Protein AF-A0A7Y7BFH4-F1 (afdb_monomer_lite)

Radius of gyration: 22.99 Å; chains: 1; bounding box: 50×20×78 Å

Secondary structure (DSSP, 8-state):
--SHHHHHHHHHHHHHHHHHHHHHHHHHHHHHHHHHHHHHHHHHHHHHHHHHHHHH-TT-T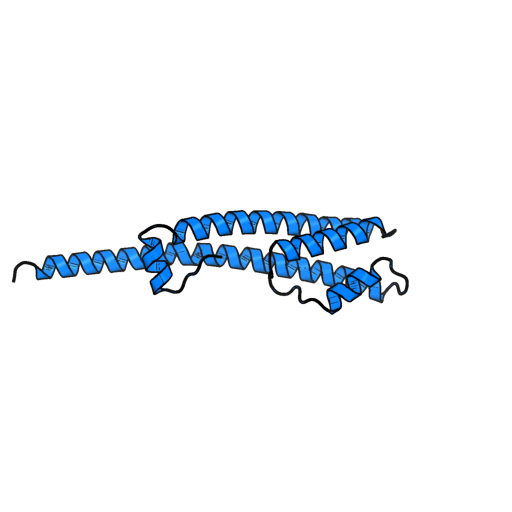THHHHHHHHHS--SS---HHHHHHHHHHHHHHHHH---HHHHHHHHHHHHHHHHHHHHHHHHHHHHHHHHHSTTHHHHHHHTT----

pLDDT: mean 92.44, std 5.06, range [60.22, 97.81]

Structure (mmCIF, N/CA/C/O backbone):
data_AF-A0A7Y7BFH4-F1
#
_entry.id   AF-A0A7Y7BFH4-F1
#
loop_
_atom_site.group_PDB
_atom_site.id
_atom_site.type_symbol
_atom_site.label_atom_id
_atom_site.label_alt_id
_atom_site.label_comp_id
_atom_site.label_asym_id
_atom_site.label_entity_id
_atom_site.label_seq_id
_atom_site.pdbx_PDB_ins_code
_atom_site.Cartn_x
_atom_site.Cartn_y
_atom_site.Cartn_z
_atom_site.occupancy
_atom_site.B_iso_or_equiv
_atom_site.auth_seq_id
_atom_site.auth_comp_id
_atom_site.auth_asym_id
_atom_site.auth_atom_id
_atom_site.pdbx_PDB_model_num
ATOM 1 N N . MET A 1 1 ? 23.574 4.325 -52.075 1.00 60.22 1 MET A N 1
ATOM 2 C CA . MET A 1 1 ? 23.129 3.059 -51.442 1.00 60.22 1 MET A CA 1
ATOM 3 C C . MET A 1 1 ? 23.935 2.665 -50.182 1.00 60.22 1 MET A C 1
ATOM 5 O O . MET A 1 1 ? 23.797 1.538 -49.736 1.00 60.22 1 MET A O 1
ATOM 9 N N . GLY A 1 2 ? 24.737 3.547 -49.554 1.00 75.94 2 GLY A N 1
ATOM 10 C CA . GLY A 1 2 ? 25.646 3.153 -48.453 1.00 75.94 2 GLY A CA 1
ATOM 11 C C . GLY A 1 2 ? 25.102 3.236 -47.015 1.00 75.94 2 GLY A C 1
ATOM 12 O O . GLY A 1 2 ? 25.696 2.658 -46.115 1.00 75.94 2 GLY A O 1
ATOM 13 N N . TYR A 1 3 ? 23.983 3.927 -46.775 1.00 83.19 3 TYR A N 1
ATOM 14 C CA . TYR A 1 3 ? 23.496 4.190 -45.407 1.00 83.19 3 TYR A CA 1
ATOM 15 C C . TYR A 1 3 ? 22.379 3.246 -44.939 1.00 83.19 3 TYR A C 1
ATOM 17 O O . TYR A 1 3 ? 22.116 3.154 -43.743 1.00 83.19 3 TYR A O 1
ATOM 25 N N . LEU A 1 4 ? 21.731 2.522 -45.859 1.00 87.19 4 LEU A N 1
ATOM 26 C CA . LEU A 1 4 ? 20.598 1.641 -45.550 1.00 87.19 4 LEU A CA 1
ATOM 27 C C . LEU A 1 4 ? 20.934 0.580 -44.477 1.00 87.19 4 LEU A C 1
ATOM 29 O O . LEU A 1 4 ? 20.154 0.451 -43.534 1.00 87.19 4 LEU A O 1
ATOM 33 N N . PRO A 1 5 ? 22.090 -0.119 -44.524 1.00 90.56 5 PRO A N 1
ATOM 34 C CA . PRO A 1 5 ? 22.434 -1.106 -43.496 1.00 90.56 5 PRO A CA 1
ATOM 35 C C . PRO A 1 5 ? 22.615 -0.484 -42.105 1.00 90.56 5 PRO A C 1
ATOM 37 O O . PRO A 1 5 ? 22.251 -1.092 -41.101 1.00 90.56 5 PRO A O 1
ATOM 4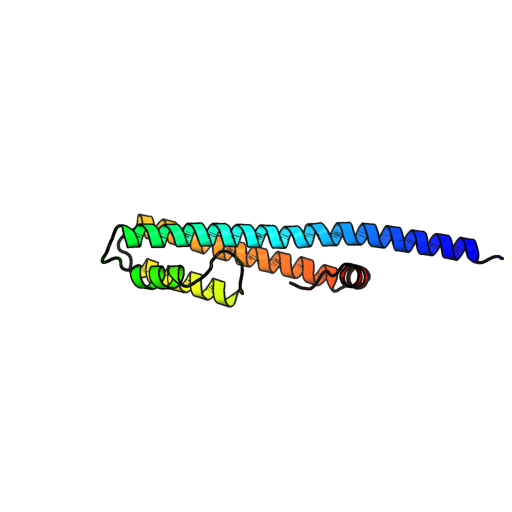0 N N . ILE A 1 6 ? 23.125 0.752 -42.045 1.00 90.25 6 ILE A N 1
ATOM 41 C CA . ILE A 1 6 ? 23.331 1.493 -40.794 1.00 90.25 6 ILE A CA 1
ATOM 42 C C . ILE A 1 6 ? 21.978 1.847 -40.169 1.00 90.25 6 ILE A C 1
ATOM 44 O O . ILE A 1 6 ? 21.775 1.622 -38.977 1.00 90.25 6 ILE A O 1
ATOM 48 N N . PHE A 1 7 ? 21.024 2.337 -40.968 1.00 91.44 7 PHE A N 1
ATOM 49 C CA . PHE A 1 7 ? 19.672 2.628 -40.482 1.00 91.44 7 PHE A CA 1
ATOM 50 C C . PHE A 1 7 ? 18.968 1.378 -39.947 1.00 91.44 7 PHE A C 1
ATOM 52 O O . PHE A 1 7 ? 18.378 1.427 -38.870 1.00 91.44 7 PHE A O 1
ATOM 59 N N . VAL A 1 8 ? 19.066 0.251 -40.658 1.00 92.19 8 VAL A N 1
ATOM 60 C CA . VAL A 1 8 ? 18.467 -1.019 -40.218 1.00 92.19 8 VAL A CA 1
ATOM 61 C C . VAL A 1 8 ? 19.081 -1.488 -38.895 1.00 92.19 8 VAL A C 1
ATOM 63 O O . VAL A 1 8 ? 18.345 -1.861 -37.981 1.00 92.19 8 VAL A O 1
ATOM 66 N N . ALA A 1 9 ? 20.406 -1.410 -38.747 1.00 93.62 9 ALA A N 1
ATOM 67 C CA . ALA A 1 9 ? 21.086 -1.775 -37.505 1.00 93.62 9 ALA A CA 1
ATOM 68 C C . ALA A 1 9 ? 20.668 -0.883 -36.320 1.00 93.62 9 ALA A C 1
ATOM 70 O O . ALA A 1 9 ? 20.393 -1.389 -35.231 1.00 93.62 9 ALA A O 1
ATOM 71 N N . LEU A 1 10 ? 20.559 0.433 -36.534 1.00 93.62 10 LEU A N 1
ATOM 72 C CA . LEU A 1 10 ? 20.108 1.376 -35.506 1.00 93.62 10 LEU A CA 1
ATOM 73 C C . LEU A 1 10 ? 18.657 1.119 -35.085 1.00 93.62 10 LEU A C 1
ATOM 75 O O . LEU A 1 10 ? 18.362 1.118 -33.891 1.00 93.62 10 LEU A O 1
ATOM 79 N N . LEU A 1 11 ? 17.758 0.852 -36.036 1.00 93.19 11 LEU A N 1
ATOM 80 C CA . LEU A 1 11 ? 16.371 0.494 -35.731 1.00 93.19 11 LEU A CA 1
ATOM 81 C C . LEU A 1 11 ? 16.286 -0.812 -34.933 1.00 93.19 11 LEU A C 1
ATOM 83 O O . LEU A 1 11 ? 15.542 -0.880 -33.955 1.00 93.19 11 LEU A O 1
ATOM 87 N N . GLY A 1 12 ? 17.085 -1.818 -35.300 1.00 94.44 12 GLY A N 1
ATOM 88 C CA . GLY A 1 12 ? 17.193 -3.066 -34.545 1.00 94.44 12 GLY A CA 1
ATOM 89 C C . GLY A 1 12 ? 17.642 -2.831 -33.100 1.00 94.44 12 GLY A C 1
ATOM 90 O O . GLY A 1 12 ? 17.025 -3.346 -32.168 1.00 94.44 12 GLY A O 1
ATOM 91 N N . LEU A 1 13 ? 18.659 -1.988 -32.897 1.00 93.50 13 LEU A N 1
ATOM 92 C CA . LEU A 1 13 ? 19.135 -1.622 -31.562 1.00 93.50 13 LEU A CA 1
ATOM 93 C C . LEU A 1 13 ? 18.056 -0.898 -30.742 1.00 93.50 13 LEU A C 1
ATOM 95 O O . LEU A 1 13 ? 17.841 -1.241 -29.579 1.00 93.50 13 LEU A O 1
ATOM 99 N N . ILE A 1 14 ? 17.350 0.068 -31.341 1.00 92.81 14 ILE A N 1
ATOM 100 C CA . ILE A 1 14 ? 16.253 0.798 -30.684 1.00 92.81 14 ILE A CA 1
ATOM 101 C C . ILE A 1 14 ? 15.142 -0.168 -30.262 1.00 92.81 14 ILE A C 1
ATOM 103 O O . ILE A 1 14 ? 14.635 -0.074 -29.141 1.00 92.81 14 ILE A O 1
ATOM 107 N N . LEU A 1 15 ? 14.776 -1.114 -31.130 1.00 93.56 15 LEU A N 1
ATOM 108 C CA . LEU A 1 15 ? 13.741 -2.104 -30.846 1.00 93.56 15 LEU A CA 1
ATOM 109 C C . LEU A 1 15 ? 14.139 -3.018 -29.680 1.00 93.56 15 LEU A C 1
ATOM 111 O O . LEU A 1 15 ? 13.369 -3.170 -28.729 1.00 93.56 15 LEU A O 1
ATOM 115 N N . LEU A 1 16 ? 15.359 -3.561 -29.698 1.00 94.56 16 LEU A N 1
ATOM 116 C CA . LEU A 1 16 ? 15.876 -4.393 -28.608 1.00 94.56 16 LEU A CA 1
ATOM 117 C C . LEU A 1 16 ? 15.922 -3.628 -27.282 1.00 94.56 16 LEU A C 1
ATOM 119 O O . LEU A 1 16 ? 15.476 -4.137 -26.253 1.00 94.56 16 LEU A O 1
ATOM 123 N N . TYR A 1 17 ? 16.397 -2.381 -27.309 1.00 92.62 17 TYR A N 1
ATOM 124 C CA . TYR A 1 17 ? 16.469 -1.542 -26.117 1.00 92.62 17 TYR A CA 1
ATOM 125 C C . TYR A 1 17 ? 15.075 -1.217 -25.559 1.00 92.62 17 TYR A C 1
ATOM 127 O O . TYR A 1 17 ? 14.861 -1.206 -24.343 1.00 92.62 17 TYR A O 1
ATOM 135 N N . THR A 1 18 ? 14.103 -0.995 -26.444 1.00 93.88 18 THR A N 1
ATOM 136 C CA . THR A 1 18 ? 12.703 -0.760 -26.076 1.00 93.88 18 THR A CA 1
ATOM 137 C C . THR A 1 18 ? 12.107 -1.979 -25.373 1.00 93.88 18 THR A C 1
ATOM 139 O O . THR A 1 18 ? 11.528 -1.829 -24.297 1.00 93.88 18 THR A O 1
ATOM 142 N N . ILE A 1 19 ? 12.306 -3.186 -25.916 1.00 94.50 19 ILE A N 1
ATOM 143 C CA . ILE A 1 19 ? 11.839 -4.445 -25.307 1.00 94.50 19 ILE A CA 1
ATOM 144 C C . ILE A 1 19 ? 12.502 -4.665 -23.944 1.00 94.50 19 ILE A C 1
ATOM 146 O O . ILE A 1 19 ? 11.822 -4.956 -22.959 1.00 94.50 19 ILE A O 1
ATOM 150 N N . TYR A 1 20 ? 13.821 -4.476 -23.868 1.00 95.38 20 TYR A N 1
ATOM 151 C CA . TYR A 1 20 ? 14.569 -4.580 -22.618 1.00 95.38 20 TYR A CA 1
ATOM 152 C C . TYR A 1 20 ? 14.002 -3.638 -21.549 1.00 95.38 20 TYR A C 1
ATOM 154 O O . TYR A 1 20 ? 13.683 -4.053 -20.436 1.00 95.38 20 TYR A O 1
ATOM 162 N N . THR A 1 21 ? 13.795 -2.374 -21.911 1.00 94.25 21 THR A N 1
ATOM 163 C CA . THR A 1 21 ? 13.278 -1.352 -20.999 1.00 94.25 21 THR A CA 1
ATOM 164 C C . THR A 1 21 ? 11.842 -1.639 -20.575 1.00 94.25 21 THR A C 1
ATOM 166 O O . THR A 1 21 ? 11.522 -1.530 -19.394 1.00 94.25 21 THR A O 1
ATOM 169 N N . TYR A 1 22 ? 10.979 -2.071 -21.496 1.00 95.00 22 TYR A N 1
ATOM 170 C CA . TYR A 1 22 ? 9.616 -2.499 -21.180 1.00 95.00 22 TYR A CA 1
ATOM 171 C C . TYR A 1 22 ? 9.609 -3.625 -20.131 1.00 95.00 22 TYR A C 1
ATOM 173 O O . TYR A 1 22 ? 8.886 -3.542 -19.132 1.00 95.00 22 TYR A O 1
ATOM 181 N N . ASN A 1 23 ? 10.483 -4.623 -20.299 1.00 95.38 23 ASN A N 1
ATOM 182 C CA . ASN A 1 23 ? 10.646 -5.739 -19.363 1.00 95.38 23 ASN A CA 1
ATOM 183 C C . ASN A 1 23 ? 11.204 -5.318 -17.995 1.00 95.38 23 ASN A C 1
ATOM 185 O O . ASN A 1 23 ? 11.078 -6.070 -17.033 1.00 95.38 23 ASN A O 1
ATOM 189 N N . LEU A 1 24 ? 11.755 -4.108 -17.873 1.00 95.12 24 LEU A N 1
ATOM 190 C CA . LEU A 1 24 ? 12.138 -3.505 -16.597 1.00 95.12 24 LEU A CA 1
ATOM 191 C C . LEU A 1 24 ? 11.016 -2.664 -15.965 1.00 95.12 24 LEU A C 1
ATOM 193 O O . LEU A 1 24 ? 10.903 -2.638 -14.736 1.00 95.12 24 LEU A O 1
ATOM 197 N N . ILE A 1 25 ? 10.186 -1.980 -16.761 1.00 94.81 25 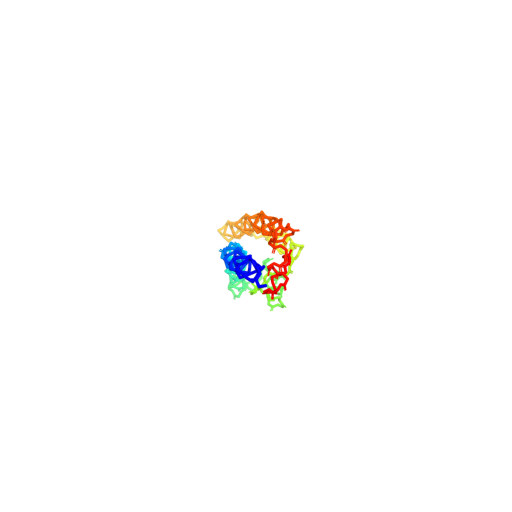ILE A N 1
ATOM 198 C CA . ILE A 1 25 ? 9.065 -1.171 -16.247 1.00 94.81 25 ILE A CA 1
ATOM 199 C C . ILE A 1 25 ? 7.957 -2.077 -15.699 1.00 94.81 25 ILE A C 1
ATOM 201 O O . ILE A 1 25 ? 7.479 -1.872 -14.580 1.00 94.81 25 ILE A O 1
ATOM 205 N N . LYS A 1 26 ? 7.564 -3.099 -16.471 1.00 95.06 26 LYS A N 1
ATOM 206 C CA . LYS A 1 26 ? 6.448 -3.999 -16.150 1.00 95.06 26 LYS A CA 1
ATOM 207 C C . LYS A 1 26 ? 6.533 -4.622 -14.742 1.00 95.06 26 LYS A C 1
ATOM 209 O O . LYS A 1 26 ? 5.569 -4.460 -13.992 1.00 95.06 26 LYS A O 1
ATOM 214 N N . PRO A 1 27 ? 7.639 -5.273 -14.323 1.00 95.69 27 PRO A N 1
ATOM 215 C CA . PRO A 1 27 ? 7.729 -5.860 -12.983 1.00 95.69 27 PRO A CA 1
ATOM 216 C C . PRO A 1 27 ? 7.704 -4.805 -11.870 1.00 95.69 27 PRO A C 1
ATOM 218 O O . PRO A 1 27 ? 7.114 -5.040 -10.820 1.00 95.69 27 PRO A O 1
ATOM 221 N N . ARG A 1 28 ? 8.266 -3.609 -12.092 1.00 95.94 2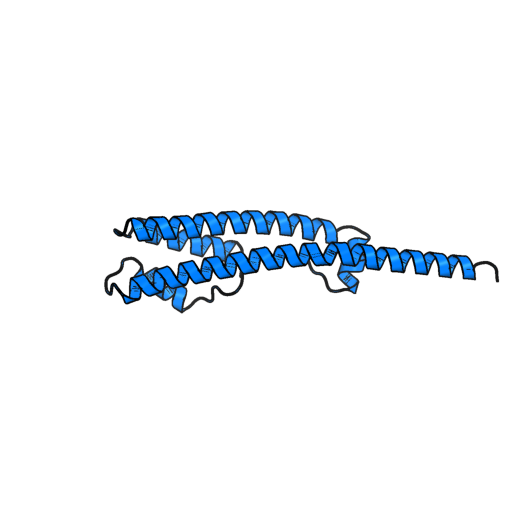8 ARG A N 1
ATOM 222 C CA . ARG A 1 28 ? 8.198 -2.517 -11.105 1.00 95.94 28 ARG A CA 1
ATOM 223 C C . ARG A 1 28 ? 6.769 -2.041 -10.887 1.00 95.94 28 ARG A C 1
ATOM 225 O O . ARG A 1 28 ? 6.363 -1.843 -9.746 1.00 95.94 28 ARG A O 1
ATOM 232 N N . LYS A 1 29 ? 5.990 -1.915 -11.966 1.00 95.75 29 LYS A N 1
ATOM 233 C CA . LYS A 1 29 ? 4.564 -1.596 -11.863 1.00 95.75 29 LYS A CA 1
ATOM 234 C C . LYS A 1 29 ? 3.790 -2.710 -11.153 1.00 95.75 29 LYS A C 1
ATOM 236 O O . LYS A 1 29 ? 2.975 -2.404 -10.291 1.00 95.75 29 LYS A O 1
ATOM 241 N N . ALA A 1 30 ? 4.082 -3.974 -11.459 1.00 95.62 30 ALA A N 1
ATOM 242 C CA . ALA A 1 30 ? 3.461 -5.118 -10.792 1.00 95.62 30 ALA A CA 1
ATOM 243 C C . ALA A 1 30 ? 3.752 -5.144 -9.280 1.00 95.62 30 ALA A C 1
ATOM 245 O O . ALA A 1 30 ? 2.850 -5.415 -8.495 1.00 95.62 30 ALA A O 1
ATOM 246 N N . ASN A 1 31 ? 4.967 -4.777 -8.860 1.00 95.00 31 ASN A N 1
ATOM 247 C CA . ASN A 1 31 ? 5.316 -4.668 -7.441 1.00 95.00 31 ASN A CA 1
ATOM 248 C C . ASN A 1 31 ? 4.481 -3.604 -6.708 1.00 95.00 31 ASN A C 1
ATOM 250 O O . ASN A 1 31 ? 4.103 -3.825 -5.561 1.00 95.00 31 ASN A O 1
ATOM 254 N N . LEU A 1 32 ? 4.160 -2.473 -7.354 1.00 95.69 32 LEU A N 1
ATOM 255 C CA . LEU A 1 32 ? 3.243 -1.477 -6.778 1.00 95.69 32 LEU A CA 1
ATOM 256 C C . LEU A 1 32 ? 1.850 -2.060 -6.576 1.00 95.69 32 LEU A C 1
ATOM 258 O O . LEU A 1 32 ? 1.280 -1.933 -5.496 1.00 95.69 32 LEU A O 1
ATOM 262 N N . THR A 1 33 ? 1.323 -2.715 -7.610 1.00 95.06 33 THR A N 1
ATOM 263 C CA . THR A 1 33 ? 0.009 -3.357 -7.559 1.00 95.06 33 THR A CA 1
ATOM 264 C C . THR A 1 33 ? -0.045 -4.409 -6.455 1.00 95.06 33 THR A C 1
ATOM 266 O O . THR A 1 33 ? -0.966 -4.379 -5.652 1.00 95.06 33 THR A O 1
ATOM 269 N N . ALA A 1 34 ? 0.985 -5.247 -6.325 1.00 96.06 34 ALA A N 1
ATOM 270 C CA . ALA A 1 34 ? 1.046 -6.267 -5.282 1.00 96.06 34 ALA A CA 1
ATOM 271 C C . ALA A 1 34 ? 0.979 -5.675 -3.862 1.00 96.06 34 ALA A C 1
ATOM 273 O O . ALA A 1 34 ? 0.277 -6.212 -3.007 1.00 96.06 34 ALA A O 1
ATOM 274 N N . VAL A 1 35 ? 1.666 -4.556 -3.599 1.00 96.50 35 VAL A N 1
ATOM 275 C CA . VAL A 1 35 ? 1.582 -3.878 -2.293 1.00 96.50 35 VAL A CA 1
ATOM 276 C C . VAL A 1 35 ? 0.187 -3.284 -2.073 1.00 96.50 35 VAL A C 1
ATOM 278 O O . VAL A 1 35 ? -0.366 -3.426 -0.985 1.00 96.50 35 VAL A O 1
ATOM 281 N N . ILE A 1 36 ? -0.414 -2.672 -3.097 1.00 95.69 36 ILE A N 1
ATOM 282 C CA . ILE A 1 36 ? -1.782 -2.127 -3.026 1.00 95.69 36 ILE A CA 1
ATOM 283 C C . ILE A 1 36 ? -2.803 -3.232 -2.736 1.00 95.69 36 ILE A C 1
ATOM 285 O O . ILE A 1 36 ? -3.689 -3.044 -1.904 1.00 95.69 36 ILE A O 1
ATOM 289 N N . ASP A 1 37 ? -2.661 -4.394 -3.367 1.00 95.69 37 ASP A N 1
ATOM 290 C CA . ASP A 1 37 ? -3.547 -5.537 -3.146 1.00 95.69 37 ASP A CA 1
ATOM 291 C C . ASP A 1 37 ? -3.415 -6.071 -1.713 1.00 95.69 37 ASP A C 1
ATOM 293 O O . ASP A 1 37 ? -4.420 -6.355 -1.056 1.00 95.69 37 ASP A O 1
ATOM 297 N N . GLN A 1 38 ? -2.189 -6.131 -1.181 1.00 96.12 38 GLN A N 1
ATOM 298 C CA . GLN A 1 38 ? -1.944 -6.484 0.222 1.00 96.12 38 GLN A CA 1
ATOM 299 C C . GLN A 1 38 ? -2.553 -5.461 1.190 1.00 96.12 38 GLN A C 1
ATOM 301 O O . GLN A 1 38 ? -3.126 -5.855 2.206 1.00 96.12 38 GLN A O 1
ATOM 306 N N . MET A 1 39 ? -2.473 -4.163 0.877 1.00 96.06 39 MET A N 1
ATOM 307 C CA . MET A 1 39 ? -3.113 -3.099 1.662 1.00 96.06 39 MET A CA 1
ATOM 308 C C . MET A 1 39 ? -4.638 -3.219 1.652 1.00 96.06 39 MET A C 1
ATOM 310 O O . MET A 1 39 ? -5.273 -3.060 2.697 1.00 96.06 39 MET A O 1
ATOM 314 N N . ALA A 1 40 ? -5.229 -3.521 0.494 1.00 94.44 40 ALA A N 1
ATOM 315 C CA . ALA A 1 40 ? -6.667 -3.721 0.362 1.00 94.44 40 ALA A CA 1
ATOM 316 C C . ALA A 1 40 ? -7.130 -4.953 1.152 1.00 94.44 40 ALA A C 1
ATOM 318 O O . ALA A 1 40 ? -8.100 -4.869 1.901 1.00 94.44 40 ALA A O 1
ATOM 319 N N . ALA A 1 41 ? -6.411 -6.078 1.056 1.00 95.12 41 ALA A N 1
ATOM 320 C CA . ALA A 1 41 ? -6.693 -7.276 1.848 1.00 95.12 41 ALA A CA 1
ATOM 321 C C . ALA A 1 41 ? -6.619 -6.988 3.358 1.00 95.12 41 ALA A C 1
ATOM 323 O O . ALA A 1 41 ? -7.577 -7.237 4.081 1.00 95.12 41 ALA A O 1
ATOM 324 N N . ASN A 1 42 ? -5.537 -6.351 3.816 1.00 96.06 42 ASN A N 1
ATOM 325 C CA . ASN A 1 42 ? -5.363 -5.970 5.219 1.00 96.06 42 ASN A CA 1
ATOM 326 C C . ASN A 1 42 ? -6.487 -5.043 5.721 1.00 96.06 42 ASN A C 1
ATOM 328 O O . ASN A 1 42 ? -6.986 -5.196 6.835 1.00 96.06 42 ASN A O 1
ATOM 332 N N . SER A 1 43 ? -6.920 -4.100 4.880 1.00 94.38 43 SER A N 1
ATOM 333 C CA . SER A 1 43 ? -8.008 -3.175 5.203 1.00 94.38 43 SER A CA 1
ATOM 334 C C . SER A 1 43 ? -9.374 -3.856 5.240 1.00 94.38 43 SER A C 1
ATOM 336 O O . SER A 1 43 ? -10.183 -3.514 6.103 1.00 94.38 43 SER A O 1
ATOM 338 N N . ARG A 1 44 ? -9.630 -4.825 4.351 1.00 93.81 44 ARG A N 1
ATOM 339 C CA . ARG A 1 44 ? -10.841 -5.661 4.377 1.00 93.81 44 ARG A CA 1
ATOM 340 C C . ARG A 1 44 ? -10.907 -6.501 5.641 1.00 93.81 44 ARG A C 1
ATOM 342 O O . ARG A 1 44 ? -11.934 -6.465 6.307 1.00 93.81 44 ARG A O 1
ATOM 349 N N . ASP A 1 45 ? -9.820 -7.178 5.996 1.00 94.62 45 ASP A N 1
ATOM 350 C CA . ASP A 1 45 ? -9.764 -8.022 7.191 1.00 94.62 45 ASP A CA 1
ATOM 351 C C . ASP A 1 45 ? -9.999 -7.189 8.460 1.00 94.62 45 ASP A C 1
ATOM 353 O O . ASP A 1 45 ? -10.827 -7.538 9.302 1.00 94.62 45 ASP A O 1
ATOM 357 N N . ARG A 1 46 ? -9.342 -6.023 8.559 1.00 94.50 46 ARG A N 1
ATOM 358 C CA . ARG A 1 46 ? -9.549 -5.063 9.655 1.00 94.50 46 ARG A CA 1
ATOM 359 C C . ARG A 1 46 ? -10.997 -4.574 9.716 1.00 94.50 46 ARG A C 1
ATOM 361 O O . ARG A 1 46 ? -11.593 -4.555 10.790 1.00 94.50 46 ARG A O 1
ATOM 368 N N . LYS A 1 47 ? -11.573 -4.191 8.571 1.00 94.25 47 LYS A N 1
ATOM 369 C CA . LYS A 1 47 ? -12.977 -3.770 8.466 1.00 94.25 47 LYS A CA 1
ATOM 370 C C . LYS A 1 47 ? -13.917 -4.886 8.911 1.00 94.25 47 LYS A C 1
ATOM 372 O O . LYS A 1 47 ? -14.817 -4.634 9.704 1.00 94.25 47 LYS A O 1
ATOM 377 N N . GLN A 1 48 ? -13.709 -6.106 8.429 1.00 93.88 48 GLN A N 1
ATOM 378 C CA . GLN A 1 48 ? -14.528 -7.258 8.779 1.00 93.88 48 GLN A CA 1
ATOM 379 C C . GLN A 1 48 ? -14.470 -7.541 10.280 1.00 93.88 48 GLN A C 1
ATOM 381 O O . GLN A 1 48 ? -15.519 -7.750 10.881 1.00 93.88 48 GLN A O 1
ATOM 386 N N . LEU A 1 49 ? -13.286 -7.474 10.893 1.00 93.69 49 LEU A N 1
ATOM 387 C CA . LEU A 1 49 ? -13.128 -7.656 12.334 1.00 93.69 49 LEU A CA 1
ATOM 388 C C . LEU A 1 49 ? -13.950 -6.633 13.134 1.00 93.69 49 LEU A C 1
ATOM 390 O O . LEU A 1 49 ? -14.666 -7.010 14.059 1.00 93.69 49 LEU A O 1
ATOM 394 N N . VAL A 1 50 ? -13.894 -5.354 12.749 1.00 92.94 50 VAL A N 1
ATOM 395 C CA . VAL A 1 50 ? -14.674 -4.290 13.404 1.00 92.94 50 VAL A CA 1
ATOM 396 C C . VAL A 1 50 ? -16.177 -4.509 13.228 1.00 92.94 50 VAL A C 1
ATOM 398 O O . VAL A 1 50 ? -16.921 -4.435 14.201 1.00 92.94 50 VAL A O 1
ATOM 401 N N . LEU A 1 51 ? -16.629 -4.818 12.010 1.00 92.75 51 LEU A N 1
ATOM 402 C CA . LEU A 1 51 ? -18.051 -5.033 11.726 1.00 92.75 51 LEU A CA 1
ATOM 403 C C . LEU A 1 51 ? -18.613 -6.273 12.431 1.00 92.75 51 LEU A C 1
ATOM 405 O O . LEU A 1 51 ? -19.745 -6.244 12.902 1.00 92.75 51 LEU A O 1
ATOM 409 N N . GLN A 1 52 ? -17.838 -7.356 12.510 1.00 92.31 52 GLN A N 1
ATOM 410 C CA . GLN A 1 52 ? -18.240 -8.567 13.225 1.00 92.31 52 GLN A CA 1
ATOM 411 C C . GLN A 1 52 ? -18.367 -8.310 14.726 1.00 92.31 52 GLN A C 1
ATOM 413 O O . GLN A 1 52 ? -19.343 -8.745 15.332 1.00 92.31 52 GLN A O 1
ATOM 418 N N . HIS A 1 53 ? -17.416 -7.579 15.311 1.00 90.44 53 HIS A N 1
ATOM 419 C CA . HIS A 1 53 ? -17.470 -7.240 16.727 1.00 90.44 53 HIS A CA 1
ATOM 420 C C . HIS A 1 53 ? -18.658 -6.323 17.056 1.00 90.44 53 HIS A C 1
ATOM 422 O O . HIS A 1 53 ? -19.360 -6.574 18.032 1.00 90.44 53 HIS A O 1
ATOM 428 N N . ASP A 1 54 ? -18.911 -5.295 16.240 1.00 90.81 54 ASP A N 1
ATOM 429 C CA . ASP A 1 54 ? -20.068 -4.395 16.382 1.00 90.81 54 ASP A CA 1
ATOM 430 C C . ASP A 1 54 ? -21.400 -5.157 16.272 1.00 90.81 54 ASP A C 1
ATOM 432 O O . ASP A 1 54 ? -22.294 -4.982 17.093 1.00 90.81 54 ASP A O 1
ATOM 436 N N . ALA A 1 55 ? -21.513 -6.093 15.322 1.00 89.25 55 ALA A N 1
ATOM 437 C CA . ALA A 1 55 ? -22.713 -6.916 15.165 1.00 89.25 55 ALA A CA 1
ATOM 438 C C . ALA A 1 55 ? -22.988 -7.840 16.367 1.00 89.25 55 ALA A C 1
ATOM 440 O O . ALA A 1 55 ? -24.141 -8.167 16.639 1.00 89.25 55 ALA A O 1
ATOM 441 N N . GLN A 1 56 ? -21.941 -8.275 17.073 1.00 89.19 56 GLN A N 1
ATOM 442 C CA . GLN A 1 56 ? -22.050 -9.125 18.263 1.00 89.19 56 GLN A CA 1
ATOM 443 C C . GLN A 1 56 ? -22.263 -8.320 19.554 1.00 89.19 56 GLN A C 1
ATOM 445 O O . GLN A 1 56 ? -22.715 -8.886 20.546 1.00 89.19 56 GLN A O 1
ATOM 450 N N . ASN A 1 57 ? -21.968 -7.015 19.545 1.00 86.56 57 ASN A N 1
ATOM 451 C CA . ASN A 1 57 ? -21.990 -6.151 20.724 1.00 86.56 57 ASN A CA 1
ATOM 452 C C . ASN A 1 57 ? -22.729 -4.833 20.409 1.00 86.56 57 ASN A C 1
ATOM 454 O O . ASN A 1 57 ? -22.094 -3.866 19.986 1.00 86.56 57 ASN A O 1
ATOM 458 N N . PRO A 1 58 ? -24.054 -4.755 20.642 1.00 74.94 58 PRO A N 1
ATOM 459 C CA . PRO A 1 58 ? -24.889 -3.603 20.261 1.00 74.94 58 PRO A CA 1
ATOM 460 C C . PRO A 1 58 ? -24.468 -2.243 20.858 1.00 74.94 58 PRO A C 1
ATOM 462 O O . PRO A 1 58 ? -24.730 -1.195 20.254 1.00 74.94 58 PRO A O 1
ATOM 465 N N . ASP A 1 59 ? -23.786 -2.278 22.010 1.00 78.62 59 ASP A N 1
ATOM 466 C CA . ASP A 1 59 ? -23.236 -1.122 22.735 1.00 78.62 59 ASP A CA 1
ATOM 467 C C . ASP A 1 59 ? -21.703 -1.022 22.604 1.00 78.62 59 ASP A C 1
ATOM 469 O O . ASP A 1 59 ? -21.009 -0.514 23.486 1.00 78.62 59 ASP A O 1
ATOM 473 N N . SER A 1 60 ? -21.141 -1.540 21.508 1.00 80.31 60 SER A N 1
ATOM 474 C CA . SER A 1 60 ? -19.699 -1.493 21.268 1.00 80.31 60 SER A CA 1
ATOM 475 C C . SER A 1 60 ? -19.182 -0.057 21.164 1.00 80.31 60 SER A C 1
ATOM 477 O O . SER A 1 60 ? -19.727 0.771 20.433 1.00 80.31 60 SER A O 1
ATOM 479 N N . SER A 1 61 ? -18.027 0.206 21.780 1.00 82.50 61 SER A N 1
ATOM 480 C CA . SER A 1 61 ? -17.264 1.440 21.558 1.00 82.50 61 SER A CA 1
ATOM 481 C C . SER A 1 61 ? -16.733 1.591 20.123 1.00 82.50 61 SER A C 1
ATOM 483 O O . SER A 1 61 ? -16.237 2.651 19.758 1.00 82.50 61 SER A O 1
ATOM 485 N N . LEU A 1 62 ? -16.868 0.563 19.273 1.00 86.06 62 LEU A N 1
ATOM 486 C CA . LEU A 1 62 ? -16.469 0.593 17.862 1.00 86.06 62 LEU A CA 1
ATOM 487 C C . LEU A 1 62 ? -17.572 1.065 16.903 1.00 86.06 62 LEU A C 1
ATOM 489 O O . LEU A 1 62 ? -17.331 1.130 15.697 1.00 86.06 62 LEU A O 1
ATOM 493 N N . LYS A 1 63 ? -18.766 1.397 17.400 1.00 88.50 63 LYS A N 1
ATOM 494 C CA . LYS A 1 63 ? -19.950 1.681 16.575 1.00 88.50 63 LYS A CA 1
ATOM 495 C C . LYS A 1 63 ? -19.734 2.783 15.536 1.00 88.50 63 LYS A C 1
ATOM 497 O O . LYS A 1 63 ? -20.095 2.624 14.370 1.00 88.50 63 LYS A O 1
ATOM 502 N N . GLU A 1 64 ? -19.085 3.882 15.918 1.00 89.06 64 GLU A N 1
ATOM 503 C CA . GLU A 1 64 ? -18.777 4.982 14.990 1.00 89.06 64 GLU A CA 1
ATOM 504 C C . GLU A 1 64 ? -17.812 4.547 13.877 1.00 89.06 64 GLU A C 1
ATOM 506 O O . GLU A 1 64 ? -18.015 4.860 12.698 1.00 89.06 64 GLU A O 1
ATOM 511 N N . LEU A 1 65 ? -16.790 3.763 14.233 1.00 91.44 65 LEU A N 1
ATOM 512 C CA . LEU A 1 65 ? -15.827 3.210 13.283 1.00 91.44 65 LEU A CA 1
ATOM 513 C C . LEU A 1 65 ? -16.495 2.200 12.336 1.00 91.44 65 LEU A C 1
ATOM 515 O O . LEU A 1 65 ? -16.244 2.219 11.129 1.00 91.44 65 LEU A O 1
ATOM 519 N N . ALA A 1 66 ? -17.377 1.349 12.862 1.00 91.19 66 ALA A N 1
ATOM 520 C CA . ALA A 1 66 ? -18.160 0.396 12.086 1.00 91.19 66 ALA A CA 1
ATOM 521 C C . ALA A 1 66 ? -19.050 1.111 11.056 1.00 91.19 66 ALA A C 1
ATOM 523 O O . ALA A 1 66 ? -19.029 0.763 9.873 1.00 91.19 66 ALA A O 1
ATOM 524 N N . GLU A 1 67 ? -19.766 2.163 11.460 1.00 91.06 67 GLU A N 1
ATOM 525 C CA . GLU A 1 67 ? -20.574 2.989 10.556 1.00 91.06 67 GLU A CA 1
ATOM 526 C C . GLU A 1 67 ? -19.731 3.668 9.467 1.00 91.06 67 GLU A C 1
ATOM 528 O O . GLU A 1 67 ? -20.105 3.669 8.286 1.00 91.06 67 GLU A O 1
ATOM 533 N N . LYS A 1 68 ? -18.548 4.184 9.822 1.00 90.44 68 LYS A N 1
ATOM 534 C CA . LYS A 1 68 ? -17.600 4.750 8.849 1.00 90.44 68 LYS A CA 1
ATOM 535 C C . LYS A 1 68 ? -17.141 3.698 7.838 1.00 90.44 68 LYS A C 1
ATOM 537 O O . LYS A 1 68 ? -17.113 3.965 6.631 1.00 90.44 68 LYS A O 1
ATOM 542 N N . PHE A 1 69 ? -16.837 2.486 8.297 1.00 91.50 69 PHE A N 1
ATOM 543 C CA . PHE A 1 69 ? -16.433 1.390 7.423 1.00 91.50 69 PHE A CA 1
ATOM 544 C C . PHE A 1 69 ? -17.566 0.856 6.545 1.00 91.50 69 PHE A C 1
ATOM 546 O O . PHE A 1 69 ? -17.286 0.466 5.411 1.00 91.50 69 PHE A O 1
ATOM 553 N N . LYS A 1 70 ? -18.831 0.873 6.982 1.00 89.88 70 LYS A N 1
ATOM 554 C CA . LYS A 1 70 ? -19.977 0.516 6.119 1.00 89.88 70 LYS A CA 1
ATOM 555 C C . LYS A 1 70 ? -20.088 1.455 4.915 1.00 89.88 70 LYS A C 1
ATOM 557 O O . LYS A 1 70 ? -20.337 0.996 3.805 1.00 89.88 70 LYS A O 1
ATOM 562 N N . LYS A 1 71 ? -19.837 2.751 5.122 1.00 88.81 71 LYS A N 1
ATOM 563 C CA . LYS A 1 71 ? -19.947 3.798 4.088 1.00 88.81 71 LYS A CA 1
ATOM 564 C C . LYS A 1 71 ? -18.711 3.921 3.194 1.00 88.81 71 LYS A C 1
ATOM 566 O O . LYS A 1 71 ? -18.779 4.567 2.153 1.00 88.81 71 LYS A O 1
ATOM 571 N N . THR A 1 72 ? -17.592 3.307 3.579 1.00 85.88 72 THR A N 1
ATOM 572 C CA . THR A 1 72 ? -16.320 3.443 2.861 1.00 85.88 72 THR A CA 1
ATOM 573 C C . THR A 1 72 ? -15.893 2.130 2.203 1.00 85.88 72 THR A C 1
ATOM 575 O O . THR A 1 72 ? -15.841 1.077 2.846 1.00 85.88 72 THR A O 1
ATOM 578 N N . SER A 1 73 ? -15.530 2.191 0.917 1.00 82.31 73 SER A N 1
ATOM 579 C CA . SER A 1 73 ? -14.824 1.088 0.259 1.00 82.31 73 SER A CA 1
ATOM 580 C C . SER A 1 73 ? -13.367 1.031 0.720 1.00 82.31 73 SER A C 1
ATOM 582 O O . SER A 1 73 ? -12.643 2.027 0.677 1.00 82.31 73 SER A O 1
ATOM 584 N N . THR A 1 74 ? -12.952 -0.166 1.127 1.00 83.12 74 THR A N 1
ATOM 585 C CA . THR A 1 74 ? -11.579 -0.529 1.512 1.00 83.12 74 THR A CA 1
ATOM 586 C C . THR A 1 74 ? -10.913 -1.401 0.445 1.00 83.12 74 THR A C 1
ATOM 588 O O . THR A 1 74 ? -9.900 -2.044 0.700 1.00 83.12 74 THR A O 1
ATOM 591 N N . ASP A 1 75 ? -11.511 -1.475 -0.748 1.00 82.06 75 ASP A N 1
ATOM 592 C CA . ASP A 1 75 ? -11.106 -2.397 -1.812 1.00 82.06 75 ASP A CA 1
ATOM 593 C C . ASP A 1 75 ? -9.965 -1.872 -2.675 1.00 82.06 75 ASP A C 1
ATOM 595 O O . ASP A 1 75 ? -9.407 -2.615 -3.482 1.00 82.06 75 ASP A O 1
ATOM 599 N N . ARG A 1 76 ? -9.665 -0.577 -2.562 1.00 84.06 76 ARG A N 1
ATOM 600 C CA . ARG A 1 76 ? -8.675 0.118 -3.377 1.00 84.06 76 ARG A CA 1
ATOM 601 C C . ARG A 1 76 ? -7.968 1.162 -2.532 1.00 84.06 76 ARG A C 1
ATOM 603 O O . ARG A 1 76 ? -8.612 1.874 -1.764 1.00 84.06 76 ARG A O 1
ATOM 610 N N . PHE A 1 77 ? -6.664 1.291 -2.746 1.00 90.00 77 PHE A N 1
ATOM 611 C CA . PHE A 1 77 ? -5.902 2.422 -2.234 1.00 90.00 77 PHE A CA 1
ATOM 612 C C . PHE A 1 77 ? -6.460 3.727 -2.815 1.00 90.00 77 PHE A C 1
ATOM 614 O O . PHE A 1 77 ? -6.582 3.861 -4.034 1.00 90.00 77 PHE A O 1
ATOM 621 N N . GLN A 1 78 ? -6.804 4.675 -1.944 1.00 87.62 78 GLN A N 1
ATOM 622 C CA . GLN A 1 78 ? -7.338 5.979 -2.354 1.00 87.62 78 GLN A CA 1
ATOM 623 C C . GLN A 1 78 ? -6.247 7.051 -2.346 1.00 87.62 78 GLN A C 1
ATOM 625 O O . GLN A 1 78 ? -6.000 7.714 -3.348 1.00 87.62 78 GLN A O 1
ATOM 630 N N . SER A 1 79 ? -5.605 7.241 -1.194 1.00 92.06 79 SER A N 1
ATOM 631 C CA . SER A 1 79 ? -4.479 8.155 -1.005 1.00 92.06 79 SER A CA 1
ATOM 632 C C . SER A 1 79 ? -3.800 7.864 0.331 1.00 92.06 79 SER A C 1
ATOM 634 O O . SER A 1 79 ? -4.439 7.339 1.241 1.00 92.06 79 SER A O 1
ATOM 636 N N . TYR A 1 80 ? -2.539 8.273 0.489 1.00 93.69 80 TYR A N 1
ATOM 637 C CA . TYR A 1 80 ? -1.825 8.137 1.765 1.00 93.69 80 TYR A CA 1
ATOM 638 C C . TYR A 1 80 ? -2.558 8.832 2.916 1.00 93.69 80 TYR A C 1
ATOM 640 O O . TYR A 1 80 ? -2.715 8.244 3.978 1.00 93.69 80 TYR A O 1
ATOM 648 N N . LYS A 1 81 ? -3.096 10.032 2.668 1.00 94.25 81 LYS A N 1
ATOM 649 C CA . LYS A 1 81 ? -3.872 10.780 3.661 1.00 94.25 81 LYS A CA 1
ATOM 650 C C . LYS A 1 81 ? -5.095 9.993 4.141 1.00 94.25 81 LYS A C 1
ATOM 652 O O . LYS A 1 81 ? -5.375 9.959 5.330 1.00 94.25 81 LYS A O 1
ATOM 657 N N . LYS A 1 82 ? -5.818 9.341 3.224 1.00 91.94 82 LYS A N 1
ATOM 658 C CA . LYS A 1 82 ? -6.978 8.512 3.587 1.00 91.94 82 LYS A CA 1
ATOM 659 C C . LYS A 1 82 ? -6.579 7.291 4.411 1.00 91.94 82 LYS A C 1
ATOM 661 O O . LYS A 1 82 ? -7.276 6.953 5.359 1.00 91.94 82 LYS A O 1
ATOM 666 N N . GLU A 1 83 ? -5.463 6.653 4.075 1.00 93.38 83 GLU A N 1
ATOM 667 C CA . GLU A 1 83 ? -4.941 5.532 4.861 1.00 93.38 83 GLU A CA 1
ATOM 668 C C . GLU A 1 83 ? -4.519 5.967 6.275 1.00 93.38 83 GLU A C 1
ATOM 670 O O . GLU A 1 83 ? -4.841 5.281 7.244 1.00 93.38 83 GLU A O 1
ATOM 675 N N . GLU A 1 84 ? -3.872 7.129 6.407 1.00 95.00 84 GLU A N 1
ATOM 676 C CA . GLU A 1 84 ? -3.524 7.745 7.696 1.00 95.00 84 GLU A CA 1
ATOM 677 C C . GLU A 1 84 ? -4.767 8.078 8.531 1.00 95.00 84 GLU A C 1
ATOM 679 O O . GLU A 1 84 ? -4.799 7.770 9.721 1.00 95.00 84 GLU A O 1
ATOM 684 N N . GLU A 1 85 ? -5.810 8.642 7.909 1.00 93.81 85 GLU A N 1
ATOM 685 C CA . GLU A 1 85 ? -7.101 8.892 8.563 1.00 93.81 85 GLU A CA 1
ATOM 686 C C . GLU A 1 85 ? -7.674 7.591 9.152 1.00 93.81 85 GLU A C 1
ATOM 688 O O . GLU A 1 85 ? -7.988 7.554 10.338 1.00 93.81 85 GLU A O 1
ATOM 693 N N . PHE A 1 86 ? -7.731 6.499 8.376 1.00 92.50 86 PHE A N 1
ATOM 694 C CA . PHE A 1 86 ? -8.248 5.218 8.879 1.00 92.50 86 PHE A CA 1
ATOM 695 C C . PHE A 1 86 ? -7.385 4.596 9.972 1.00 92.50 86 PHE A C 1
ATOM 697 O O . PHE A 1 86 ? -7.918 3.959 10.878 1.00 92.50 86 PHE A O 1
ATOM 704 N N . ILE A 1 87 ? -6.060 4.722 9.880 1.00 95.06 87 ILE A N 1
ATOM 705 C CA . ILE A 1 87 ? -5.158 4.259 10.940 1.00 95.06 87 ILE A CA 1
ATOM 706 C C . ILE A 1 87 ? -5.476 5.005 12.238 1.00 95.06 87 ILE A C 1
ATOM 708 O O . ILE A 1 87 ? -5.687 4.352 13.259 1.00 95.06 87 ILE A O 1
ATOM 712 N N . SER A 1 88 ? -5.592 6.332 12.172 1.00 95.19 88 SER A N 1
ATOM 713 C CA . SER A 1 88 ? -5.915 7.183 13.320 1.00 95.19 88 SER A CA 1
ATOM 714 C C . SER A 1 88 ? -7.287 6.859 13.921 1.00 95.19 88 SER A C 1
ATOM 716 O O . SER A 1 88 ? -7.399 6.682 15.133 1.00 95.19 88 SER A O 1
ATOM 718 N N . ASP A 1 89 ? -8.323 6.677 13.090 1.00 93.69 89 ASP A N 1
ATOM 719 C CA . ASP A 1 89 ? -9.657 6.305 13.583 1.00 93.69 89 ASP A CA 1
ATOM 720 C C . ASP A 1 89 ? -9.624 4.973 14.346 1.00 93.69 89 ASP A C 1
ATOM 722 O O . ASP A 1 89 ? -10.259 4.819 15.388 1.00 93.69 89 ASP A O 1
ATOM 726 N N . VAL A 1 90 ? -8.872 3.997 13.828 1.00 93.88 90 VAL A N 1
ATOM 727 C CA . VAL A 1 90 ? -8.724 2.687 14.468 1.00 93.88 90 VAL A CA 1
ATOM 728 C C . VAL A 1 90 ? -7.930 2.813 15.770 1.00 93.88 90 VAL A C 1
ATOM 730 O O . VAL A 1 90 ? -8.288 2.168 16.748 1.00 93.88 90 VAL A O 1
ATOM 733 N N . GLU A 1 91 ? -6.890 3.650 15.827 1.00 94.25 91 GLU A N 1
ATOM 734 C CA . GLU A 1 91 ? -6.132 3.918 17.061 1.00 94.25 91 GLU A CA 1
ATOM 735 C C . GLU A 1 91 ? -6.997 4.569 18.144 1.00 94.25 91 GLU A C 1
ATOM 737 O O . GLU A 1 91 ? -6.956 4.138 19.298 1.00 94.25 91 GLU A O 1
ATOM 742 N N . ALA A 1 92 ? -7.830 5.543 17.772 1.00 92.94 92 ALA A N 1
ATOM 743 C CA . ALA A 1 92 ? -8.790 6.157 18.683 1.00 92.94 92 ALA A CA 1
ATOM 744 C C . ALA A 1 92 ? -9.799 5.126 19.212 1.00 92.94 92 ALA A C 1
ATOM 746 O O . ALA A 1 92 ? -10.070 5.075 20.412 1.00 92.94 92 ALA A O 1
ATOM 747 N N . ALA A 1 93 ? -10.294 4.250 18.338 1.00 89.50 93 ALA A N 1
ATOM 748 C CA . ALA A 1 93 ? -11.226 3.191 18.704 1.00 89.50 93 ALA A CA 1
ATOM 749 C C . ALA A 1 93 ? -10.583 2.131 19.624 1.00 89.50 93 ALA A C 1
ATOM 751 O O . ALA A 1 93 ? -11.203 1.664 20.578 1.00 89.50 93 ALA A O 1
ATOM 752 N N . ILE A 1 94 ? -9.306 1.800 19.397 1.00 91.94 94 ILE A N 1
ATOM 753 C CA . ILE A 1 94 ? -8.515 0.929 20.278 1.00 91.94 94 ILE A CA 1
ATOM 754 C C . ILE A 1 94 ? -8.373 1.535 21.681 1.00 91.94 94 ILE A C 1
ATOM 756 O O . ILE A 1 94 ? -8.402 0.797 22.661 1.00 91.94 94 ILE A O 1
ATOM 760 N N . ALA A 1 95 ? -8.214 2.854 21.805 1.00 89.75 95 ALA A N 1
ATOM 761 C CA . ALA A 1 95 ? -8.086 3.506 23.110 1.00 89.75 95 ALA A CA 1
ATOM 762 C C . ALA A 1 95 ? -9.379 3.448 23.946 1.00 89.75 95 ALA A C 1
ATOM 764 O O . ALA A 1 95 ? -9.325 3.572 25.167 1.00 89.75 95 ALA A O 1
ATOM 765 N N . GLN A 1 96 ? -10.527 3.253 23.295 1.00 88.12 96 GLN A N 1
ATOM 766 C CA . GLN A 1 96 ? -11.850 3.221 23.923 1.00 88.12 96 GLN A CA 1
ATOM 767 C C . GLN A 1 96 ? -12.402 1.800 24.102 1.00 88.12 96 GLN A C 1
ATOM 769 O O . GLN A 1 96 ? 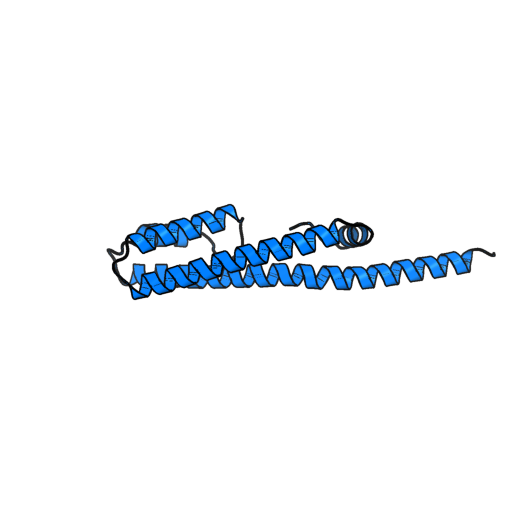-13.473 1.620 24.683 1.00 88.12 96 GLN A O 1
ATOM 774 N N . THR A 1 97 ? -11.730 0.774 23.573 1.00 87.12 97 THR A N 1
ATOM 775 C CA . THR A 1 97 ? -12.192 -0.610 23.706 1.00 87.12 97 THR A CA 1
ATOM 776 C C . THR A 1 97 ? -11.648 -1.256 24.975 1.00 87.12 97 THR A C 1
ATOM 778 O O . THR A 1 97 ? -10.468 -1.139 25.298 1.00 87.12 97 THR A O 1
ATOM 781 N N . SER A 1 98 ? -12.518 -1.958 25.700 1.00 85.69 98 SER A N 1
ATOM 782 C CA . SER A 1 98 ? -12.146 -2.763 26.867 1.00 85.69 98 SER A CA 1
ATOM 783 C C . SER A 1 98 ? -11.691 -4.177 26.492 1.00 85.69 98 SER A C 1
ATOM 785 O O . SER A 1 98 ? -11.123 -4.876 27.329 1.00 85.69 98 SER A O 1
ATOM 787 N N . ASP A 1 99 ? -11.927 -4.613 25.249 1.00 88.44 99 ASP A N 1
ATOM 788 C CA . ASP A 1 99 ? -11.479 -5.915 24.752 1.00 88.44 99 ASP A CA 1
ATOM 789 C C . ASP A 1 99 ? -9.998 -5.851 24.340 1.00 88.44 99 ASP A C 1
ATOM 791 O O . ASP A 1 99 ? -9.624 -5.344 23.276 1.00 88.44 99 ASP A O 1
ATOM 795 N N . ALA A 1 100 ? -9.140 -6.393 25.206 1.00 89.56 100 ALA A N 1
ATOM 796 C CA . ALA A 1 100 ? -7.696 -6.415 25.010 1.00 89.56 100 ALA A CA 1
ATOM 797 C C . ALA A 1 100 ? -7.252 -7.258 23.798 1.00 89.56 100 ALA A C 1
ATOM 799 O O . ALA A 1 100 ? -6.267 -6.909 23.137 1.00 89.56 100 ALA A O 1
ATOM 800 N N . GLU A 1 101 ? -7.958 -8.346 23.479 1.00 91.62 101 GLU A N 1
ATOM 801 C CA . GLU A 1 101 ? -7.619 -9.216 22.346 1.00 91.62 101 GLU A CA 1
ATOM 802 C C . GLU A 1 101 ? -7.979 -8.544 21.019 1.00 91.62 101 GLU A C 1
ATOM 804 O O . GLU A 1 101 ? -7.178 -8.536 20.074 1.00 91.62 101 GLU A O 1
ATOM 809 N N . LEU A 1 102 ? -9.144 -7.897 20.958 1.00 91.69 102 LEU A N 1
ATOM 810 C CA . LEU A 1 102 ? -9.540 -7.078 19.817 1.00 91.69 102 LEU A CA 1
ATOM 811 C C . LEU A 1 102 ? -8.575 -5.909 19.604 1.00 91.69 102 LEU A C 1
ATOM 813 O O . LEU A 1 102 ? -8.076 -5.718 18.491 1.00 91.69 102 LEU A O 1
ATOM 817 N N . ALA A 1 103 ? -8.254 -5.172 20.671 1.00 92.94 103 ALA A N 1
ATOM 818 C CA . ALA A 1 103 ? -7.286 -4.080 20.640 1.00 92.94 103 ALA A CA 1
ATOM 819 C C . ALA A 1 103 ? -5.935 -4.538 20.075 1.00 92.94 103 ALA A C 1
ATOM 821 O O . ALA A 1 103 ? -5.354 -3.876 19.213 1.00 92.94 103 ALA A O 1
ATOM 822 N N . LYS A 1 104 ? -5.439 -5.699 20.516 1.00 95.44 104 LYS A N 1
ATOM 823 C CA . LYS A 1 104 ? -4.179 -6.280 20.040 1.00 95.44 104 LYS A CA 1
ATOM 824 C C . LYS A 1 104 ? -4.229 -6.625 18.550 1.00 95.44 104 LYS A C 1
ATOM 826 O O . LYS A 1 104 ? -3.295 -6.283 17.820 1.00 95.44 104 LYS A O 1
ATOM 831 N N . LYS A 1 105 ? -5.311 -7.252 18.076 1.00 95.31 105 LYS A N 1
ATOM 832 C CA . LYS A 1 105 ? -5.495 -7.563 16.647 1.00 95.31 105 LYS A CA 1
ATOM 833 C C . LYS A 1 105 ? -5.569 -6.296 15.798 1.00 95.31 105 LYS A C 1
ATOM 835 O O . LYS A 1 105 ? -4.865 -6.198 14.796 1.00 95.31 105 LYS A O 1
ATOM 840 N N . LEU A 1 106 ? -6.356 -5.303 16.211 1.00 95.06 106 LEU A N 1
ATOM 841 C CA . LEU A 1 106 ? -6.479 -4.029 15.496 1.00 95.06 106 LEU A CA 1
ATOM 842 C C . LEU A 1 106 ? -5.147 -3.266 15.446 1.00 95.06 106 LEU A C 1
ATOM 844 O O . LEU A 1 106 ? -4.776 -2.772 14.380 1.00 95.06 106 LEU A O 1
ATOM 848 N N . LYS A 1 107 ? -4.373 -3.253 16.543 1.00 95.88 107 LYS A N 1
ATOM 849 C CA . LYS A 1 107 ? -3.001 -2.709 16.549 1.00 95.88 107 LYS A CA 1
ATOM 850 C C . LYS A 1 107 ? -2.107 -3.418 15.533 1.00 95.88 107 LYS A C 1
ATOM 852 O O . LYS A 1 107 ? -1.368 -2.754 14.812 1.00 95.88 107 LYS A O 1
ATOM 857 N N . SER A 1 108 ? -2.189 -4.747 15.440 1.00 97.19 108 SER A N 1
ATOM 858 C CA . SER A 1 108 ? -1.420 -5.521 14.457 1.00 97.19 108 SER A CA 1
ATOM 859 C C . SER A 1 108 ? -1.800 -5.168 13.014 1.00 97.19 108 SER A C 1
ATOM 861 O O . SER A 1 108 ? -0.910 -4.935 12.194 1.00 97.19 108 SER A O 1
ATOM 863 N N . TYR A 1 109 ? -3.098 -5.043 12.711 1.00 96.81 109 TYR A N 1
ATOM 864 C CA . TYR A 1 109 ? -3.561 -4.599 11.392 1.00 96.81 109 TYR A CA 1
ATOM 865 C C . TYR A 1 109 ? -3.071 -3.187 11.048 1.00 96.81 109 TYR A C 1
ATOM 867 O O . TYR A 1 109 ? -2.639 -2.961 9.917 1.00 96.81 109 TYR A O 1
ATOM 875 N N . ASN A 1 110 ? -3.098 -2.255 12.006 1.00 96.62 110 ASN A N 1
ATOM 876 C CA . ASN A 1 110 ? -2.590 -0.896 11.816 1.00 96.62 110 ASN A CA 1
ATOM 877 C C . ASN A 1 110 ? -1.078 -0.864 11.582 1.00 96.62 110 ASN A C 1
ATOM 879 O O . ASN A 1 110 ? -0.637 -0.230 10.627 1.00 96.62 110 ASN A O 1
ATOM 883 N N . ALA A 1 111 ? -0.296 -1.586 12.388 1.00 97.50 111 ALA A N 1
ATOM 884 C CA . ALA A 1 111 ? 1.152 -1.682 12.208 1.00 97.50 111 ALA A CA 1
ATOM 885 C C . ALA A 1 111 ? 1.502 -2.247 10.821 1.00 97.50 111 ALA A C 1
ATOM 887 O O . ALA A 1 111 ? 2.292 -1.663 10.080 1.00 97.50 111 ALA A O 1
ATOM 888 N N . LYS A 1 112 ? 0.821 -3.326 10.412 1.00 97.69 112 LYS A N 1
ATOM 889 C CA . LYS A 1 112 ? 0.976 -3.898 9.071 1.00 97.69 112 LYS A CA 1
ATOM 890 C C . LYS A 1 112 ? 0.590 -2.905 7.972 1.00 97.69 112 LYS A C 1
ATOM 892 O O . LYS A 1 112 ? 1.293 -2.817 6.969 1.00 97.69 112 LYS A O 1
ATOM 897 N N . GLN A 1 113 ? -0.484 -2.132 8.153 1.00 96.75 113 GLN A N 1
ATOM 898 C CA . GLN A 1 113 ? -0.882 -1.100 7.191 1.00 96.75 113 GLN A CA 1
ATOM 899 C C . GLN A 1 113 ? 0.192 -0.012 7.063 1.00 96.75 113 GLN A C 1
ATOM 901 O O . GLN A 1 113 ? 0.563 0.342 5.947 1.00 96.75 113 GLN A O 1
ATOM 906 N N . GLN A 1 114 ? 0.739 0.472 8.181 1.00 97.25 114 GLN A N 1
ATOM 907 C CA . GLN A 1 114 ? 1.821 1.462 8.192 1.00 97.25 114 GLN A CA 1
ATOM 908 C C . GLN A 1 114 ? 3.067 0.951 7.457 1.00 97.25 114 GLN A C 1
ATOM 910 O O . GLN A 1 114 ? 3.670 1.685 6.671 1.00 97.25 114 GLN A O 1
ATOM 915 N N . ASP A 1 115 ? 3.449 -0.308 7.664 1.00 97.81 115 ASP A N 1
ATOM 916 C CA . ASP A 1 115 ? 4.604 -0.894 6.983 1.00 97.81 115 ASP A CA 1
ATOM 917 C C . ASP A 1 115 ? 4.363 -1.084 5.482 1.00 97.81 115 ASP A C 1
ATOM 919 O O . ASP A 1 115 ? 5.240 -0.776 4.666 1.00 97.81 115 ASP A O 1
ATOM 923 N N . LEU A 1 116 ? 3.153 -1.489 5.089 1.00 97.50 116 LEU A N 1
ATOM 924 C CA . LEU A 1 116 ? 2.760 -1.543 3.682 1.00 97.50 116 LEU A CA 1
ATOM 925 C C . LEU A 1 116 ? 2.770 -0.152 3.031 1.00 97.50 116 LEU A C 1
ATOM 927 O O . LEU A 1 116 ? 3.256 -0.018 1.911 1.00 97.50 116 LEU A O 1
ATOM 931 N N . MET A 1 117 ? 2.332 0.899 3.732 1.00 97.12 117 MET A N 1
ATOM 932 C CA . MET A 1 117 ? 2.410 2.279 3.235 1.00 97.12 117 MET A CA 1
ATOM 933 C C . MET A 1 117 ? 3.855 2.738 3.017 1.00 97.12 117 MET A C 1
ATOM 935 O O . MET A 1 117 ? 4.159 3.350 1.989 1.00 97.12 117 MET A O 1
ATOM 939 N N . LYS A 1 118 ? 4.770 2.423 3.946 1.00 97.06 118 LYS A N 1
ATOM 940 C CA . LYS A 1 118 ? 6.209 2.701 3.774 1.00 97.06 118 LYS A CA 1
ATOM 941 C C . LYS A 1 118 ? 6.766 1.961 2.557 1.00 97.06 118 LYS A C 1
ATOM 943 O O . LYS A 1 118 ? 7.475 2.560 1.746 1.00 97.06 118 LYS A O 1
ATOM 948 N N . SER A 1 119 ? 6.415 0.682 2.406 1.00 97.00 119 SER A N 1
ATOM 949 C CA . SER A 1 119 ? 6.817 -0.147 1.266 1.00 97.00 119 SER A CA 1
ATOM 950 C C . SER A 1 119 ? 6.299 0.421 -0.058 1.00 97.00 119 SER A C 1
ATOM 952 O O . SER A 1 119 ? 7.073 0.590 -1.003 1.00 97.00 119 SER A O 1
ATOM 954 N N . LEU A 1 120 ? 5.021 0.815 -0.106 1.00 97.19 120 LEU A N 1
ATOM 955 C CA . LEU A 1 120 ? 4.406 1.437 -1.276 1.00 97.19 120 LEU A CA 1
ATOM 956 C C . LEU A 1 120 ? 5.142 2.719 -1.660 1.00 97.19 120 LEU A C 1
ATOM 958 O O . LEU A 1 120 ? 5.484 2.892 -2.825 1.00 97.19 120 LEU A O 1
ATOM 962 N N . LYS A 1 121 ? 5.461 3.579 -0.687 1.00 96.81 121 LYS A N 1
ATOM 963 C CA . LYS A 1 121 ? 6.209 4.821 -0.923 1.00 96.81 121 LYS A CA 1
ATOM 964 C C . LYS A 1 121 ? 7.603 4.550 -1.487 1.00 96.81 121 LYS A C 1
ATOM 966 O O . LYS A 1 121 ? 8.007 5.185 -2.459 1.00 96.81 121 LYS A O 1
ATOM 971 N N . ALA A 1 122 ? 8.326 3.582 -0.924 1.00 96.88 122 ALA A N 1
ATOM 972 C CA . ALA A 1 122 ? 9.648 3.196 -1.413 1.00 96.88 122 ALA A CA 1
ATOM 973 C C . ALA A 1 122 ? 9.591 2.657 -2.853 1.00 96.88 122 ALA A C 1
ATOM 975 O O . ALA A 1 122 ? 10.352 3.102 -3.716 1.00 96.88 122 ALA A O 1
ATOM 976 N N . LYS A 1 123 ? 8.650 1.750 -3.141 1.00 96.81 123 LYS A N 1
ATOM 977 C CA . LYS A 1 123 ? 8.461 1.181 -4.482 1.00 96.81 123 LYS A CA 1
ATOM 978 C C . LYS A 1 123 ? 7.960 2.212 -5.488 1.00 96.81 123 LYS A C 1
ATOM 980 O O . LYS A 1 123 ? 8.390 2.184 -6.640 1.00 96.81 123 LYS A O 1
ATOM 985 N N . ALA A 1 124 ? 7.099 3.137 -5.068 1.00 96.94 124 ALA A N 1
ATOM 986 C CA . ALA A 1 124 ? 6.603 4.222 -5.910 1.00 96.94 124 ALA A CA 1
ATOM 987 C C . ALA A 1 124 ? 7.745 5.148 -6.314 1.00 96.94 124 ALA A C 1
ATOM 989 O O . ALA A 1 124 ? 7.887 5.455 -7.493 1.00 96.94 124 ALA A O 1
ATOM 990 N N . ASN A 1 125 ? 8.611 5.513 -5.366 1.00 97.00 125 ASN A N 1
ATOM 991 C CA . ASN A 1 125 ? 9.800 6.311 -5.647 1.00 97.00 125 ASN A CA 1
ATOM 992 C C . ASN A 1 125 ? 10.753 5.599 -6.615 1.00 97.00 125 ASN A C 1
ATOM 994 O O . ASN A 1 125 ? 11.230 6.226 -7.561 1.00 97.00 125 ASN A O 1
ATOM 998 N N . GLU A 1 126 ? 11.007 4.300 -6.419 1.00 95.38 126 GLU A N 1
ATOM 999 C CA . GLU A 1 126 ? 11.837 3.495 -7.325 1.00 95.38 126 GLU A CA 1
ATOM 1000 C C . GLU A 1 126 ? 11.264 3.497 -8.753 1.00 95.38 126 GLU A C 1
ATOM 1002 O O . GLU A 1 126 ? 11.964 3.821 -9.716 1.00 95.38 126 GLU A O 1
ATOM 1007 N N . TYR A 1 127 ? 9.972 3.187 -8.887 1.00 97.19 127 TYR A N 1
ATOM 1008 C CA . TYR A 1 127 ? 9.265 3.159 -10.164 1.00 97.19 127 TYR A CA 1
ATOM 1009 C C . TYR A 1 127 ? 9.247 4.537 -10.841 1.00 97.19 127 TYR A C 1
ATOM 1011 O O . TYR A 1 127 ? 9.681 4.647 -11.987 1.00 97.19 127 TYR A O 1
ATOM 1019 N N . ASN A 1 128 ? 8.824 5.586 -10.128 1.00 97.19 128 ASN A N 1
ATOM 1020 C CA . ASN A 1 128 ? 8.732 6.955 -10.639 1.00 97.19 128 ASN A CA 1
ATOM 1021 C C . ASN A 1 128 ? 10.107 7.482 -11.077 1.00 97.19 128 ASN A C 1
ATOM 1023 O O . ASN A 1 128 ? 10.224 8.097 -12.137 1.00 97.19 128 ASN A O 1
ATOM 1027 N N . THR A 1 129 ? 11.164 7.183 -10.314 1.00 96.06 129 THR A N 1
ATOM 1028 C CA . THR A 1 129 ? 12.542 7.547 -10.679 1.00 96.06 129 THR A CA 1
ATOM 1029 C C . THR A 1 129 ? 12.990 6.837 -11.952 1.00 96.06 129 THR A C 1
ATOM 1031 O O . THR A 1 129 ? 13.631 7.456 -12.802 1.00 96.06 129 THR A O 1
ATOM 1034 N N . PHE A 1 130 ? 12.662 5.550 -12.099 1.00 95.88 130 PHE A N 1
ATOM 1035 C CA . PHE A 1 130 ? 13.033 4.772 -13.278 1.00 95.88 130 PHE A CA 1
ATOM 1036 C C . PHE A 1 130 ? 12.341 5.302 -14.536 1.00 95.88 130 PHE A C 1
ATOM 1038 O O . PHE A 1 130 ? 13.013 5.638 -15.509 1.00 95.88 130 PHE A O 1
ATOM 1045 N N . ILE A 1 131 ? 11.014 5.451 -14.506 1.00 96.00 131 ILE A N 1
ATOM 1046 C CA . ILE A 1 131 ? 10.253 5.921 -15.673 1.00 96.00 131 ILE A CA 1
ATOM 1047 C C . ILE A 1 131 ? 10.438 7.420 -15.950 1.00 96.00 131 ILE A C 1
ATOM 1049 O O . ILE A 1 131 ? 10.096 7.891 -17.029 1.00 96.00 131 ILE A O 1
ATOM 1053 N N . GLY A 1 132 ? 10.976 8.187 -14.999 1.00 94.38 132 GLY A N 1
ATOM 1054 C CA . GLY A 1 132 ? 11.259 9.612 -15.170 1.00 94.38 132 GLY A CA 1
ATOM 1055 C C . GLY A 1 132 ? 12.524 9.908 -15.982 1.00 94.38 132 GLY A C 1
ATOM 1056 O O . GLY A 1 132 ? 12.688 11.032 -16.460 1.00 94.38 132 GLY A O 1
ATOM 1057 N N . LYS A 1 133 ? 13.415 8.924 -16.163 1.00 93.81 133 LYS A N 1
ATOM 1058 C CA . LYS A 1 133 ? 14.721 9.096 -16.818 1.00 93.81 133 LYS A CA 1
ATOM 1059 C C . LYS A 1 133 ? 14.719 8.546 -18.242 1.00 93.81 133 LYS A C 1
ATOM 1061 O O . LYS A 1 133 ? 14.127 7.507 -18.522 1.00 93.81 133 LYS A O 1
ATOM 1066 N N . SER A 1 134 ? 15.408 9.225 -19.157 1.00 89.69 134 SER A N 1
ATOM 1067 C CA . SER A 1 134 ? 15.660 8.678 -20.494 1.00 89.69 134 SER A CA 1
ATOM 1068 C C . SER A 1 134 ? 16.582 7.457 -20.413 1.00 89.69 134 SER A C 1
ATOM 1070 O O . SER A 1 134 ? 17.477 7.433 -19.568 1.00 89.69 134 SER A O 1
ATOM 1072 N N . PRO A 1 135 ? 16.406 6.461 -21.292 1.00 88.56 135 PRO A N 1
ATOM 1073 C CA . PRO A 1 135 ? 15.362 6.344 -22.324 1.00 88.56 135 PRO A CA 1
ATOM 1074 C C . PRO A 1 1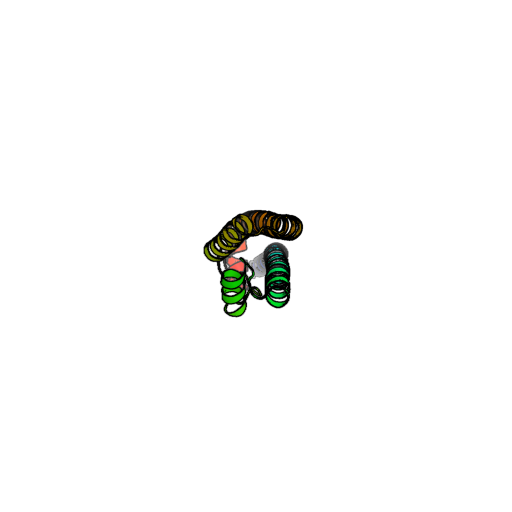35 ? 14.038 5.727 -21.818 1.00 88.56 135 PRO A C 1
ATOM 1076 O O . PRO A 1 135 ? 13.056 5.704 -22.559 1.00 88.56 135 PRO A O 1
ATOM 1079 N N . ALA A 1 136 ? 13.968 5.275 -20.559 1.00 93.25 136 ALA A N 1
ATOM 1080 C CA . ALA A 1 136 ? 12.769 4.670 -19.968 1.00 93.25 136 ALA A CA 1
ATOM 1081 C C . ALA A 1 136 ? 11.537 5.576 -20.002 1.00 93.25 136 ALA A C 1
ATOM 1083 O O . ALA A 1 136 ? 10.438 5.077 -20.210 1.00 93.25 136 ALA A O 1
ATOM 1084 N N . LYS A 1 137 ? 11.712 6.896 -19.913 1.00 94.69 137 LYS A N 1
ATOM 1085 C CA . LYS A 1 137 ? 10.643 7.886 -20.098 1.00 94.69 137 LYS A CA 1
ATOM 1086 C C . LYS A 1 137 ? 9.948 7.783 -21.455 1.00 94.69 137 LYS A C 1
ATOM 1088 O O . LYS A 1 137 ? 8.723 7.859 -21.521 1.00 94.69 137 LYS A O 1
ATOM 1093 N N . ALA A 1 138 ? 10.711 7.594 -22.532 1.00 93.69 138 ALA A N 1
ATOM 1094 C CA . ALA A 1 138 ? 10.151 7.473 -23.876 1.00 93.69 138 ALA A CA 1
ATOM 1095 C C . ALA A 1 138 ? 9.354 6.170 -24.012 1.00 93.69 138 ALA A C 1
ATOM 1097 O O . ALA A 1 138 ? 8.205 6.187 -24.444 1.00 93.69 138 ALA A O 1
ATOM 1098 N N . VAL A 1 139 ? 9.929 5.057 -23.547 1.00 94.50 139 VAL A N 1
ATOM 1099 C CA . VAL A 1 139 ? 9.256 3.751 -23.529 1.00 94.50 139 VAL A CA 1
ATOM 1100 C C . VAL A 1 139 ? 7.995 3.804 -22.658 1.00 94.50 139 VAL A C 1
ATOM 1102 O O . VAL A 1 139 ? 6.927 3.387 -23.091 1.00 94.50 139 VAL A O 1
ATOM 1105 N N . ALA A 1 140 ? 8.072 4.390 -21.462 1.00 94.44 140 ALA A N 1
ATOM 1106 C CA . ALA A 1 140 ? 6.930 4.567 -20.573 1.00 94.44 140 ALA A CA 1
ATOM 1107 C C . ALA A 1 140 ? 5.789 5.337 -21.254 1.00 94.44 140 ALA A C 1
ATOM 1109 O O . ALA A 1 140 ? 4.647 4.890 -21.209 1.00 94.44 140 ALA A O 1
ATOM 1110 N N . SER A 1 141 ? 6.111 6.437 -21.941 1.00 94.06 141 SER A N 1
ATOM 1111 C CA . SER A 1 141 ? 5.147 7.243 -22.696 1.00 94.06 141 SER A CA 1
ATOM 1112 C C . SER A 1 141 ? 4.476 6.448 -23.819 1.00 94.06 141 SER A C 1
ATOM 1114 O O . SER A 1 141 ? 3.252 6.462 -23.924 1.00 94.06 141 SER A O 1
ATOM 1116 N N . VAL A 1 142 ? 5.258 5.727 -24.631 1.00 93.94 142 VAL A N 1
ATOM 1117 C CA . VAL A 1 142 ? 4.746 4.920 -25.757 1.00 93.94 142 VAL A CA 1
ATOM 1118 C C . VAL A 1 142 ? 3.820 3.801 -25.274 1.00 93.94 142 VAL A C 1
ATOM 1120 O O . VAL A 1 142 ? 2.792 3.546 -25.891 1.00 93.94 142 VAL A O 1
ATOM 1123 N N . PHE A 1 143 ? 4.151 3.161 -24.150 1.00 93.62 143 PHE A N 1
ATOM 1124 C CA . PHE A 1 143 ? 3.380 2.043 -23.595 1.00 93.62 143 PHE A CA 1
ATOM 1125 C C . PHE A 1 143 ? 2.368 2.452 -22.508 1.00 93.62 143 PHE A C 1
ATOM 1127 O O . PHE A 1 143 ? 1.775 1.588 -21.865 1.00 93.62 143 PHE A O 1
ATOM 1134 N N . GLY A 1 144 ? 2.150 3.753 -22.284 1.00 93.56 144 GLY A N 1
ATOM 1135 C CA . GLY A 1 144 ? 1.130 4.262 -21.360 1.00 93.56 144 GLY A CA 1
ATOM 1136 C C . GLY A 1 144 ? 1.435 4.097 -19.863 1.00 93.56 144 GLY A C 1
ATOM 1137 O O . GLY A 1 144 ? 0.533 4.240 -19.036 1.00 93.56 144 GLY A O 1
ATOM 1138 N N . PHE A 1 145 ? 2.684 3.827 -19.479 1.00 95.12 145 PHE A N 1
ATOM 1139 C CA . PHE A 1 145 ? 3.092 3.799 -18.074 1.00 95.12 145 PHE A CA 1
ATOM 1140 C C . PHE A 1 145 ? 3.165 5.221 -17.508 1.00 95.12 145 PHE A C 1
ATOM 1142 O O . PHE A 1 145 ? 3.921 6.065 -17.989 1.00 95.12 145 PHE A O 1
ATOM 1149 N N . ARG A 1 146 ? 2.384 5.483 -16.457 1.00 93.81 146 ARG A N 1
ATOM 1150 C CA . ARG A 1 146 ? 2.314 6.786 -15.777 1.00 93.81 146 ARG A CA 1
ATOM 1151 C C . ARG A 1 146 ? 2.970 6.737 -14.402 1.00 93.81 146 ARG A C 1
ATOM 1153 O O . ARG A 1 146 ? 2.964 5.652 -13.808 1.00 93.81 146 ARG A O 1
ATOM 1160 N N . PRO A 1 147 ? 3.475 7.873 -13.887 1.00 94.12 147 PRO A N 1
ATOM 1161 C CA . PRO A 1 147 ? 3.848 8.001 -12.484 1.00 94.12 147 PRO A CA 1
ATOM 1162 C C . PRO A 1 147 ? 2.724 7.531 -11.563 1.00 94.12 147 PRO A C 1
ATOM 1164 O O . PRO A 1 147 ? 1.546 7.708 -11.882 1.00 94.12 147 PRO A O 1
ATOM 1167 N N . PHE A 1 148 ? 3.115 6.866 -10.479 1.00 91.12 148 PHE A N 1
ATOM 1168 C CA . PHE A 1 148 ? 2.230 6.541 -9.368 1.00 91.12 148 PHE A CA 1
ATOM 1169 C C . PHE A 1 148 ? 1.988 7.782 -8.517 1.00 91.12 148 PHE A C 1
ATOM 1171 O O . PHE A 1 148 ? 3.002 8.461 -8.216 1.00 91.12 148 PHE A O 1
#

Sequence (148 aa):
MGYLPIFVALLGLILLYTIYTYNLIKPRKANLTAVIDQMAANSRDRKQLVLQHDAQNPDSSLKELAEKFKKTSTDRFQSYKKEEEFISDVEAAIAQTSDAELAKKLKSYNAKQQDLMKSLKAKANEYNTFIGKSPAKAVASVFGFRPF

Foldseek 3Di:
DPCVVVVVVVVVVVVVVLVVLVVVLVVLVVQLVVLFQVQLVLQVVLLVLLLVVCVVPVPQLSVVVNVVSVVDRSNGDDDPVVLVVNLVSLVVSLVVGPDPVSSVVSVVSSVSNVVSSVVSVVSLCVSCVSCVDPPNVVSCVVVVNDRD